Protein AF-A0A7K4IHU3-F1 (afdb_monomer_lite)

Secondary structure (DSSP, 8-state):
-HHHHHHHHHHHHHHHHHHHHHHHHHHHHHHHHHHS---HHHHHHHHHHHHHHHHHHHHHHH----

pLDDT: mean 90.53, std 11.47, range [54.66, 98.12]

Structure (mmCIF, N/CA/C/O backbone):
data_AF-A0A7K4IHU3-F1
#
_entry.id   AF-A0A7K4IHU3-F1
#
loop_
_atom_site.group_PDB
_atom_site.id
_atom_site.type_symbol
_atom_site.label_atom_id
_atom_site.label_alt_id
_atom_site.label_comp_id
_atom_site.label_asym_id
_atom_site.label_entity_id
_atom_site.label_seq_id
_atom_site.pdbx_PDB_ins_code
_atom_site.Cartn_x
_atom_site.Cartn_y
_atom_site.Cartn_z
_atom_site.occupancy
_atom_site.B_iso_or_equiv
_atom_site.auth_seq_id
_atom_site.auth_comp_id
_atom_site.auth_asym_id
_atom_site.auth_atom_id
_atom_site.pdbx_PDB_model_num
ATOM 1 N N . MET A 1 1 ? -22.708 10.312 26.841 1.00 54.66 1 MET A N 1
ATOM 2 C CA . MET A 1 1 ? -21.459 9.553 26.585 1.00 54.66 1 MET A CA 1
ATOM 3 C C . MET A 1 1 ? -21.589 8.380 25.609 1.00 54.66 1 MET A C 1
ATOM 5 O O . MET A 1 1 ? -20.647 8.166 24.869 1.00 54.66 1 MET A O 1
ATOM 9 N N . LYS A 1 2 ? -22.711 7.641 25.528 1.00 55.62 2 LYS A N 1
ATOM 10 C CA . LYS A 1 2 ? -22.853 6.496 24.591 1.00 55.62 2 LYS A CA 1
ATOM 11 C C . LYS A 1 2 ? -22.831 6.861 23.089 1.00 55.62 2 LYS A C 1
ATOM 13 O O . LYS A 1 2 ? -22.474 6.022 22.279 1.00 55.62 2 LYS A O 1
ATOM 18 N N . SER A 1 3 ? -23.206 8.096 22.740 1.00 59.84 3 SER A N 1
ATOM 19 C CA . SER A 1 3 ? -23.276 8.583 21.349 1.00 59.84 3 SER A CA 1
ATOM 20 C C . SER A 1 3 ? -21.897 8.793 20.701 1.00 59.84 3 SER A C 1
ATOM 22 O O . SER A 1 3 ? -21.711 8.448 19.540 1.00 59.84 3 SER A O 1
ATOM 24 N N . LEU A 1 4 ? -20.915 9.295 21.461 1.00 62.47 4 LEU A N 1
ATOM 25 C CA . LEU A 1 4 ? -19.588 9.655 20.935 1.00 62.47 4 LEU A CA 1
ATOM 26 C C . LEU A 1 4 ? -18.768 8.418 20.532 1.00 62.47 4 LEU A C 1
ATOM 28 O O . LEU A 1 4 ? -18.253 8.374 19.420 1.00 6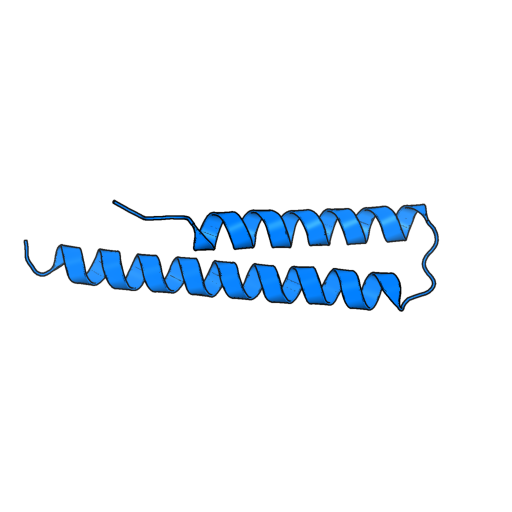2.47 4 LEU A O 1
ATOM 32 N N . LYS A 1 5 ? -18.813 7.352 21.346 1.00 66.00 5 LYS A N 1
ATOM 33 C CA . LYS A 1 5 ? -18.145 6.073 21.042 1.00 66.00 5 LYS A CA 1
ATOM 34 C C . LYS A 1 5 ? -18.558 5.459 19.701 1.00 66.00 5 LYS A C 1
ATOM 36 O O . LYS A 1 5 ? -17.734 4.880 19.006 1.00 66.00 5 LYS A O 1
ATOM 41 N N . GLY A 1 6 ? -19.830 5.594 19.317 1.00 71.06 6 GLY A N 1
ATOM 42 C CA . GLY A 1 6 ? -20.310 5.070 18.034 1.00 71.06 6 GLY A CA 1
ATOM 43 C C . GLY A 1 6 ? -19.816 5.870 16.822 1.00 71.06 6 GLY A C 1
ATOM 44 O O . GLY A 1 6 ? -19.755 5.334 15.717 1.00 71.06 6 GLY A O 1
ATOM 45 N N . ILE A 1 7 ? -19.469 7.146 17.011 1.00 77.12 7 ILE A N 1
ATOM 46 C CA . ILE A 1 7 ? -18.907 8.009 15.963 1.00 77.12 7 ILE A CA 1
ATOM 47 C C . ILE A 1 7 ? -17.409 7.722 15.807 1.00 77.12 7 ILE A C 1
ATOM 49 O O . ILE A 1 7 ? -16.934 7.581 14.680 1.00 77.12 7 ILE A O 1
ATOM 53 N N . GLU A 1 8 ? -16.693 7.563 16.919 1.00 81.12 8 GLU A N 1
ATOM 54 C CA . GLU A 1 8 ? -15.278 7.163 16.954 1.00 81.12 8 GLU A CA 1
ATOM 55 C C . GLU A 1 8 ? -15.070 5.809 16.259 1.00 81.12 8 GLU A C 1
ATOM 57 O O . GLU A 1 8 ? -14.251 5.697 15.350 1.00 81.12 8 GLU A O 1
ATOM 62 N N . GLU A 1 9 ? -15.895 4.806 16.577 1.00 84.69 9 GLU A N 1
ATOM 63 C CA . GLU A 1 9 ? -15.820 3.474 15.963 1.00 84.69 9 GLU A CA 1
ATOM 64 C C . GLU A 1 9 ? -16.033 3.517 14.440 1.00 84.69 9 GLU A C 1
ATOM 66 O O . GLU A 1 9 ? -15.254 2.948 13.671 1.00 84.69 9 GLU A O 1
ATOM 71 N N . ARG A 1 10 ? -17.053 4.250 13.971 1.00 86.88 10 ARG A N 1
ATOM 72 C CA . ARG A 1 10 ? -17.318 4.423 12.530 1.00 86.88 10 ARG A CA 1
ATOM 73 C C . ARG A 1 10 ? -16.181 5.148 11.817 1.00 86.88 10 ARG A C 1
ATOM 75 O O . ARG A 1 10 ? -15.864 4.816 10.671 1.00 86.88 10 ARG A O 1
ATOM 82 N N . THR A 1 11 ? -15.573 6.124 12.482 1.00 88.81 11 THR A N 1
ATOM 83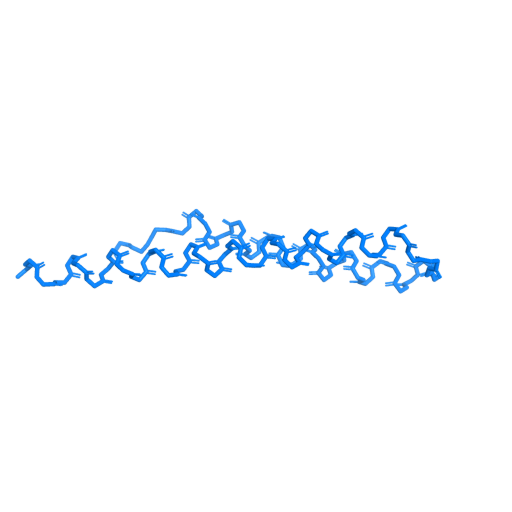 C CA . THR A 1 11 ? -14.441 6.883 11.941 1.00 88.81 11 THR A CA 1
ATOM 84 C C . THR A 1 11 ? -13.203 5.995 11.841 1.00 88.81 11 THR A C 1
ATOM 86 O O . THR A 1 11 ? -12.589 5.941 10.778 1.00 88.81 11 THR A O 1
ATOM 89 N N . ASN A 1 12 ? -12.907 5.203 12.875 1.00 90.94 12 ASN A N 1
ATOM 90 C CA . ASN A 1 12 ? -11.815 4.227 12.872 1.00 90.94 12 ASN A CA 1
ATOM 91 C C . ASN A 1 12 ? -11.964 3.197 11.745 1.00 90.94 12 ASN A C 1
ATOM 93 O O . ASN A 1 12 ? -11.014 2.947 11.001 1.00 90.94 12 ASN A O 1
ATOM 97 N N . ILE A 1 13 ? -13.166 2.645 11.549 1.00 91.81 13 ILE A N 1
ATOM 98 C CA . ILE A 1 13 ? -13.435 1.723 10.43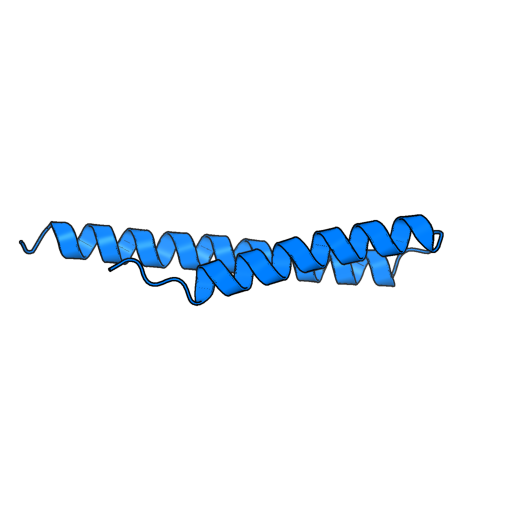4 1.00 91.81 13 ILE A CA 1
ATOM 99 C C . ILE A 1 13 ? -13.206 2.417 9.085 1.00 91.81 13 ILE A C 1
ATOM 101 O O . ILE A 1 13 ? -12.582 1.839 8.197 1.00 91.81 13 ILE A O 1
ATOM 105 N N . SER A 1 14 ? -13.673 3.658 8.933 1.00 93.31 14 SER A N 1
ATOM 106 C CA . SER A 1 14 ? -13.517 4.421 7.688 1.00 93.31 14 SER A CA 1
ATOM 107 C C . SER A 1 14 ? -12.045 4.687 7.361 1.00 93.31 14 SER A C 1
ATOM 109 O O . SER A 1 14 ? -11.630 4.489 6.221 1.00 93.31 14 SER A O 1
ATOM 111 N N . ILE A 1 15 ? -11.236 5.062 8.356 1.00 93.94 15 ILE A N 1
ATOM 112 C CA . ILE A 1 15 ? -9.792 5.282 8.189 1.00 93.94 15 ILE A CA 1
ATOM 113 C C . ILE A 1 15 ? -9.086 3.987 7.798 1.00 93.94 15 ILE A C 1
ATOM 115 O O . ILE A 1 15 ? -8.308 3.981 6.845 1.00 93.94 15 ILE A O 1
ATOM 119 N N . ARG A 1 16 ? -9.407 2.870 8.461 1.00 94.50 16 ARG A N 1
ATOM 120 C CA . ARG A 1 16 ? -8.849 1.558 8.107 1.00 94.50 16 ARG A CA 1
ATOM 121 C C . ARG A 1 16 ? -9.206 1.157 6.679 1.00 94.50 16 ARG A C 1
ATOM 123 O O . ARG A 1 16 ? -8.362 0.627 5.962 1.00 94.50 16 ARG A O 1
ATOM 130 N N . LEU A 1 17 ? -10.431 1.445 6.241 1.00 95.94 17 LEU A N 1
ATOM 131 C CA . LEU A 1 17 ? -10.891 1.142 4.887 1.00 95.94 17 LEU A CA 1
ATOM 132 C C . LEU A 1 17 ? -10.152 1.989 3.839 1.00 95.94 17 LEU A C 1
ATOM 134 O O . LEU A 1 17 ? -9.708 1.450 2.827 1.00 95.94 17 LEU A O 1
ATOM 138 N N . ILE A 1 18 ? -9.932 3.279 4.113 1.00 95.94 18 ILE A N 1
ATOM 139 C CA . ILE A 1 18 ? -9.087 4.153 3.282 1.00 95.94 18 ILE A CA 1
ATOM 140 C C . ILE A 1 18 ? -7.646 3.626 3.234 1.00 95.94 18 ILE A C 1
ATOM 142 O O . ILE A 1 18 ? -7.054 3.545 2.157 1.00 95.94 18 ILE A O 1
ATOM 146 N N . GLY A 1 19 ? -7.094 3.207 4.375 1.00 96.81 19 GLY A N 1
ATOM 147 C CA . GLY A 1 19 ? -5.761 2.611 4.446 1.00 96.81 19 GLY A CA 1
ATOM 148 C C . GLY A 1 19 ? -5.627 1.363 3.576 1.00 96.81 19 GLY A C 1
ATOM 149 O O . GLY A 1 19 ? -4.655 1.208 2.838 1.00 96.81 19 GLY A O 1
ATOM 150 N N . LEU A 1 20 ? -6.650 0.509 3.585 1.00 97.56 20 LEU A N 1
ATOM 151 C CA . LEU A 1 20 ? -6.715 -0.690 2.756 1.00 97.56 20 LEU A CA 1
ATOM 152 C C . LEU A 1 20 ? -6.747 -0.342 1.257 1.00 97.56 20 LEU A C 1
ATOM 154 O O . LEU A 1 20 ? -6.031 -0.959 0.469 1.00 97.56 20 LEU A O 1
ATOM 158 N N . VAL A 1 21 ? -7.495 0.694 0.861 1.00 97.94 21 VAL A N 1
ATOM 159 C CA . VAL A 1 21 ? -7.484 1.205 -0.523 1.00 97.94 21 VAL A CA 1
ATOM 160 C C . VAL A 1 21 ? -6.082 1.662 -0.929 1.00 97.94 21 VAL A C 1
ATOM 162 O O . VAL A 1 21 ? -5.624 1.321 -2.018 1.00 97.94 21 VAL A O 1
ATOM 165 N N . PHE A 1 22 ? -5.367 2.378 -0.059 1.00 97.81 22 PHE A N 1
ATOM 166 C CA . PHE A 1 22 ? -3.993 2.802 -0.339 1.00 97.81 22 PHE A CA 1
ATOM 167 C C . PHE A 1 22 ? -3.035 1.619 -0.498 1.00 97.81 22 PHE A C 1
ATOM 169 O O . PHE A 1 22 ? -2.214 1.632 -1.415 1.00 97.81 22 PHE A O 1
ATOM 176 N N . LEU A 1 23 ? -3.177 0.562 0.307 1.00 97.88 23 LEU A N 1
ATOM 177 C CA . LEU A 1 23 ? -2.396 -0.662 0.114 1.00 97.88 23 LEU A CA 1
ATOM 178 C C . LEU A 1 23 ? -2.653 -1.306 -1.249 1.00 97.88 23 LEU A C 1
ATOM 180 O O . LEU A 1 23 ? -1.700 -1.679 -1.934 1.00 97.88 23 LEU A O 1
ATOM 184 N N . ILE A 1 24 ? -3.923 -1.418 -1.652 1.00 98.12 24 ILE A N 1
ATOM 185 C CA . ILE A 1 24 ? -4.300 -1.992 -2.949 1.00 98.12 24 ILE A CA 1
ATOM 186 C C . ILE A 1 24 ? -3.703 -1.160 -4.086 1.00 98.12 24 ILE A C 1
ATOM 188 O O . ILE A 1 24 ? -3.099 -1.722 -4.997 1.00 98.12 24 ILE A O 1
ATOM 192 N N . LEU A 1 25 ? -3.827 0.168 -4.023 1.00 98.00 25 LEU A N 1
ATOM 193 C CA . LEU A 1 25 ? -3.277 1.066 -5.038 1.00 98.00 25 LEU A CA 1
ATOM 194 C C . LEU A 1 25 ? -1.750 0.970 -5.121 1.00 98.00 25 LEU A C 1
ATOM 196 O O . LEU A 1 25 ? -1.212 0.883 -6.221 1.00 98.00 25 LEU A O 1
ATOM 200 N N . GLY A 1 26 ? -1.052 0.926 -3.984 1.00 97.75 26 GLY A N 1
ATOM 201 C CA . GLY A 1 26 ? 0.394 0.718 -3.957 1.00 97.75 26 GLY A CA 1
ATOM 202 C C . GLY A 1 26 ? 0.789 -0.612 -4.606 1.00 97.75 26 GLY A C 1
ATOM 203 O O . GLY A 1 26 ? 1.536 -0.633 -5.580 1.00 97.75 26 GLY A O 1
ATOM 204 N N . ALA A 1 27 ? 0.214 -1.726 -4.148 1.00 97.69 27 ALA A N 1
ATOM 205 C CA . ALA A 1 27 ? 0.481 -3.045 -4.724 1.00 97.69 27 ALA A CA 1
ATOM 206 C C . ALA A 1 27 ? 0.206 -3.093 -6.239 1.00 97.69 27 ALA A C 1
ATOM 208 O O . ALA A 1 27 ? 0.989 -3.666 -7.000 1.00 97.69 27 ALA A O 1
ATOM 209 N N . PHE A 1 28 ? -0.869 -2.440 -6.686 1.00 97.94 28 PHE A N 1
ATOM 210 C CA . PHE A 1 28 ? -1.216 -2.320 -8.097 1.00 97.94 28 PHE A CA 1
ATOM 211 C C . PHE A 1 28 ? -0.155 -1.544 -8.892 1.00 97.94 28 PHE A C 1
ATOM 213 O O . PHE A 1 28 ? 0.274 -1.999 -9.953 1.00 97.94 28 PHE A O 1
ATOM 220 N N . VAL A 1 29 ? 0.328 -0.411 -8.368 1.00 97.38 29 VAL A N 1
ATOM 221 C CA . VAL A 1 29 ? 1.402 0.371 -9.000 1.00 97.38 29 VAL A CA 1
ATOM 222 C C . VAL A 1 29 ? 2.699 -0.434 -9.074 1.00 97.38 29 VAL A C 1
ATOM 224 O O . VAL A 1 29 ? 3.303 -0.468 -10.144 1.00 97.38 29 VAL A O 1
ATOM 227 N N . ILE A 1 30 ? 3.113 -1.129 -8.005 1.00 97.12 30 ILE A N 1
ATOM 228 C CA . ILE A 1 30 ? 4.281 -2.033 -8.036 1.00 97.12 30 ILE A CA 1
ATOM 229 C C . ILE A 1 30 ? 4.127 -3.082 -9.133 1.00 97.12 30 ILE A C 1
ATOM 231 O O . ILE A 1 30 ? 5.037 -3.252 -9.943 1.00 97.12 30 ILE A O 1
ATOM 235 N N . TYR A 1 31 ? 2.978 -3.759 -9.187 1.00 97.75 31 TYR A N 1
ATOM 236 C CA . TYR A 1 31 ? 2.731 -4.814 -10.164 1.00 97.75 31 TYR A CA 1
ATOM 237 C C . TYR A 1 31 ? 2.829 -4.287 -11.599 1.00 97.75 31 TYR A C 1
ATOM 239 O O . TYR A 1 31 ? 3.511 -4.875 -12.438 1.00 97.75 31 TYR A O 1
ATOM 247 N N . HIS A 1 32 ? 2.201 -3.149 -11.894 1.00 97.12 32 HIS A N 1
ATOM 248 C CA . HIS A 1 32 ? 2.279 -2.552 -13.225 1.00 97.12 32 HIS A CA 1
ATOM 249 C C . HIS A 1 32 ? 3.674 -2.023 -13.558 1.00 97.12 32 HIS A C 1
ATOM 251 O O . HIS A 1 32 ? 4.126 -2.183 -14.690 1.00 97.12 32 HIS A O 1
ATOM 257 N N . THR A 1 33 ? 4.383 -1.454 -12.584 1.00 96.69 33 THR A N 1
ATOM 258 C CA . THR A 1 33 ? 5.758 -0.966 -12.765 1.00 96.69 33 THR A CA 1
ATOM 259 C C . THR A 1 33 ? 6.713 -2.112 -13.083 1.00 96.69 33 THR A C 1
ATOM 261 O O . THR A 1 33 ? 7.554 -1.969 -13.963 1.00 96.69 33 THR A O 1
ATOM 264 N N . ALA A 1 34 ? 6.558 -3.263 -12.421 1.00 95.12 34 ALA A N 1
ATOM 265 C CA . ALA A 1 34 ? 7.380 -4.448 -12.656 1.00 95.12 34 ALA A CA 1
ATOM 266 C C . ALA A 1 34 ? 7.134 -5.089 -14.032 1.00 95.12 34 ALA A C 1
ATOM 268 O O . ALA A 1 34 ? 8.055 -5.637 -14.630 1.00 95.12 34 ALA A O 1
ATOM 269 N N . ASN A 1 35 ? 5.902 -5.005 -14.540 1.00 96.38 35 ASN A N 1
ATOM 270 C CA . ASN A 1 35 ? 5.511 -5.605 -15.818 1.00 96.38 35 ASN A CA 1
ATOM 271 C C . ASN A 1 35 ? 5.638 -4.656 -17.020 1.00 96.38 35 ASN A C 1
ATOM 273 O O . ASN A 1 35 ? 5.432 -5.079 -18.157 1.00 96.38 35 ASN A O 1
ATOM 277 N N . THR A 1 36 ? 5.963 -3.382 -16.795 1.00 94.25 36 THR A N 1
ATOM 278 C CA . THR A 1 36 ? 6.110 -2.391 -17.866 1.00 94.25 36 THR A CA 1
ATOM 279 C C . THR A 1 36 ? 7.593 -2.116 -18.116 1.00 94.25 36 THR A C 1
ATOM 281 O O . THR A 1 36 ? 8.307 -1.769 -17.173 1.00 94.25 36 THR A O 1
ATOM 284 N N . PRO A 1 37 ? 8.086 -2.211 -19.365 1.00 91.56 37 PRO A N 1
ATOM 285 C CA . PRO A 1 37 ? 9.471 -1.889 -19.692 1.00 91.56 37 PRO A CA 1
ATOM 286 C C . PRO A 1 37 ? 9.685 -0.370 -19.632 1.00 91.56 37 PRO A C 1
ATOM 288 O O . PRO A 1 37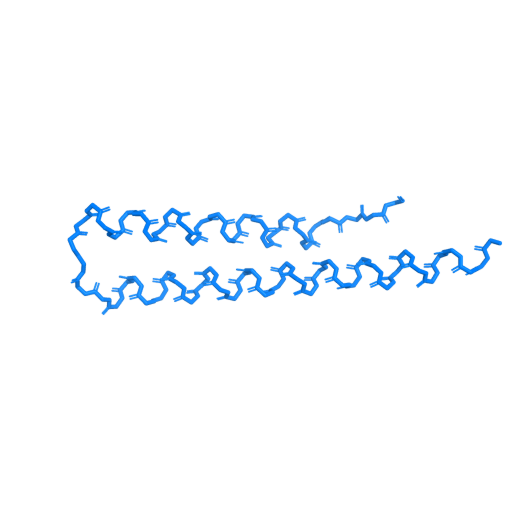 ? 9.530 0.350 -20.618 1.00 91.56 37 PRO A O 1
ATOM 291 N N . LEU A 1 38 ? 10.013 0.121 -18.441 1.00 91.81 38 LEU A N 1
ATOM 292 C CA . LEU A 1 38 ? 10.318 1.520 -18.163 1.00 91.81 38 LEU A CA 1
ATOM 293 C C . LEU A 1 38 ? 11.830 1.730 -18.092 1.00 91.81 38 LEU A C 1
ATOM 295 O O . LEU A 1 38 ? 12.574 0.855 -17.647 1.00 91.81 38 LEU A O 1
ATOM 299 N N . ILE A 1 39 ? 12.291 2.928 -18.460 1.00 95.25 39 ILE A N 1
ATOM 300 C CA . ILE A 1 39 ? 13.674 3.320 -18.172 1.00 95.25 39 ILE A CA 1
ATOM 301 C C . ILE A 1 39 ? 13.899 3.386 -16.647 1.00 95.25 39 ILE A C 1
ATOM 303 O O . ILE A 1 39 ? 12.976 3.762 -15.911 1.00 95.25 39 ILE A O 1
ATOM 307 N N . PRO A 1 40 ? 15.107 3.065 -16.145 1.00 90.56 40 PRO A N 1
ATOM 308 C CA . PRO A 1 40 ? 15.362 2.914 -14.708 1.00 90.56 40 PRO A CA 1
ATOM 309 C C . PRO A 1 40 ? 14.972 4.128 -13.855 1.00 90.56 40 PRO A C 1
ATOM 311 O O . PRO A 1 40 ? 14.451 3.977 -12.748 1.00 90.56 40 PRO A O 1
ATOM 314 N N . GLN A 1 41 ? 15.176 5.339 -14.382 1.00 91.44 41 GLN A N 1
ATOM 315 C CA . GLN A 1 41 ? 14.845 6.588 -13.695 1.00 91.44 41 GLN A CA 1
ATOM 316 C C . GLN A 1 41 ? 13.336 6.711 -13.453 1.00 91.44 41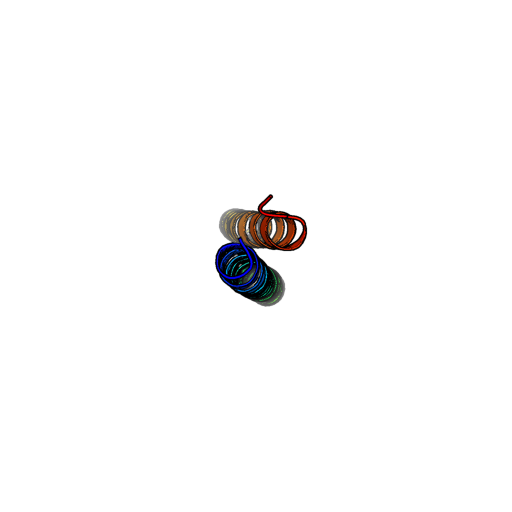 GLN A C 1
ATOM 318 O O . GLN A 1 41 ? 12.908 7.092 -12.367 1.00 91.44 41 GLN A O 1
ATOM 323 N N . VAL A 1 42 ? 12.525 6.342 -14.445 1.00 93.06 42 VAL A N 1
ATOM 324 C CA . VAL A 1 42 ? 11.061 6.410 -14.362 1.00 93.06 42 VAL A CA 1
ATOM 325 C C . VAL A 1 42 ? 10.525 5.292 -13.470 1.00 93.06 42 VAL A C 1
ATOM 327 O O . VAL A 1 42 ? 9.675 5.541 -12.619 1.00 93.06 42 VAL A O 1
ATOM 330 N N . SER A 1 43 ? 11.072 4.080 -13.600 1.00 95.25 43 SER A N 1
ATOM 331 C CA . SER A 1 43 ? 10.715 2.941 -12.746 1.00 95.25 43 SER A CA 1
ATOM 332 C C . SER A 1 43 ? 10.921 3.254 -11.256 1.00 95.25 43 SER A C 1
ATOM 334 O O . SER A 1 43 ? 10.028 3.023 -10.442 1.00 95.25 43 SER A O 1
ATOM 336 N N . SER A 1 44 ? 12.049 3.885 -10.909 1.00 94.81 44 SER A N 1
ATOM 337 C CA . SER A 1 44 ? 12.362 4.297 -9.533 1.00 94.81 44 SER A CA 1
ATOM 338 C C . SER A 1 44 ? 11.320 5.257 -8.944 1.00 94.81 44 SER A C 1
ATOM 340 O O . SER A 1 44 ? 10.954 5.126 -7.777 1.00 94.81 44 SER A O 1
ATOM 342 N N . ILE A 1 45 ? 10.803 6.195 -9.746 1.00 97.31 45 ILE A N 1
ATOM 343 C CA . ILE A 1 45 ? 9.765 7.142 -9.310 1.00 97.31 45 ILE A CA 1
ATOM 344 C C . ILE A 1 45 ? 8.456 6.404 -9.009 1.00 97.31 45 ILE A C 1
ATOM 346 O O . ILE A 1 45 ? 7.844 6.649 -7.973 1.00 97.31 45 ILE A O 1
ATOM 350 N N . TYR A 1 46 ? 8.032 5.472 -9.866 1.00 96.94 46 TYR A N 1
ATOM 351 C CA . TYR A 1 46 ? 6.802 4.714 -9.623 1.00 96.94 46 TYR A CA 1
ATOM 352 C C . TYR A 1 46 ? 6.908 3.779 -8.415 1.00 96.94 46 TYR A C 1
ATOM 354 O O . TYR A 1 46 ? 5.953 3.672 -7.643 1.00 96.94 46 TYR A O 1
ATOM 362 N N . TYR A 1 47 ? 8.073 3.170 -8.184 1.00 97.25 47 TYR A N 1
ATOM 363 C CA . TYR A 1 47 ? 8.315 2.418 -6.953 1.00 97.25 47 TYR A CA 1
ATOM 364 C C . TYR A 1 47 ? 8.279 3.308 -5.709 1.00 97.25 47 TYR A C 1
ATOM 366 O O . TYR A 1 47 ? 7.701 2.906 -4.701 1.00 97.25 47 TYR A O 1
ATOM 374 N N . LEU A 1 48 ? 8.816 4.531 -5.778 1.00 97.69 48 LEU A N 1
ATOM 375 C CA . LEU A 1 48 ? 8.704 5.501 -4.688 1.00 97.69 48 LEU A CA 1
ATOM 376 C C . LEU A 1 48 ? 7.240 5.879 -4.419 1.00 97.69 48 LEU A C 1
ATOM 378 O O . LEU A 1 48 ? 6.809 5.859 -3.270 1.00 97.69 48 LEU A O 1
ATOM 382 N N . ILE A 1 49 ? 6.459 6.172 -5.462 1.00 97.19 49 ILE A N 1
ATOM 383 C CA . ILE A 1 49 ? 5.022 6.471 -5.336 1.00 97.19 49 ILE A CA 1
ATOM 384 C C . ILE A 1 49 ? 4.29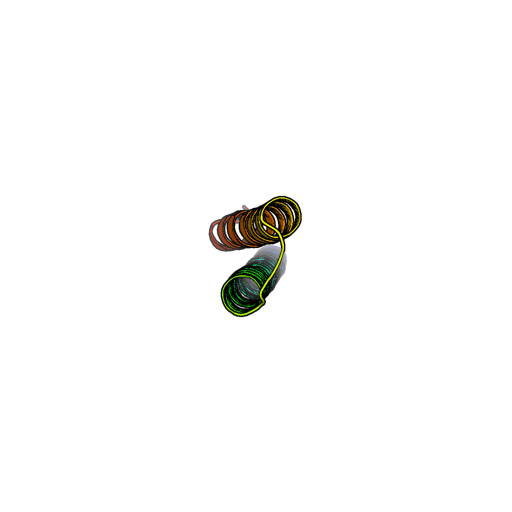0 5.299 -4.677 1.00 97.19 49 ILE A C 1
ATOM 386 O O . ILE A 1 49 ? 3.508 5.492 -3.747 1.00 97.19 49 ILE A O 1
ATOM 390 N N . SER A 1 50 ? 4.570 4.073 -5.116 1.00 97.75 50 SER A N 1
ATOM 391 C CA . SER A 1 50 ? 3.982 2.891 -4.500 1.00 97.75 50 SER A CA 1
ATOM 392 C C . SER A 1 50 ? 4.382 2.727 -3.037 1.00 97.75 50 SER A C 1
ATOM 394 O O . SER A 1 50 ? 3.550 2.320 -2.228 1.00 97.75 50 SER A O 1
ATOM 396 N N . LEU A 1 51 ? 5.642 2.994 -2.692 1.00 98.00 51 LEU A N 1
ATOM 397 C CA . LEU A 1 51 ? 6.114 2.915 -1.316 1.00 98.00 51 LEU A CA 1
ATOM 398 C C . LEU A 1 51 ? 5.349 3.902 -0.431 1.00 98.00 51 LEU A C 1
ATOM 400 O O . LEU A 1 51 ? 4.911 3.523 0.651 1.00 98.00 51 LEU A O 1
ATOM 404 N N . LEU A 1 52 ? 5.134 5.133 -0.908 1.00 98.12 52 LEU A N 1
ATOM 405 C CA . LEU A 1 52 ? 4.346 6.139 -0.194 1.00 98.12 52 LEU A CA 1
ATOM 406 C C . LEU A 1 52 ? 2.915 5.653 0.053 1.00 98.12 52 LEU A C 1
ATOM 408 O O . LEU A 1 52 ? 2.450 5.708 1.188 1.00 98.12 52 LEU A O 1
ATOM 412 N N . PHE A 1 53 ? 2.249 5.096 -0.964 1.00 97.94 53 PHE A N 1
ATOM 413 C CA . PHE A 1 53 ? 0.915 4.515 -0.790 1.00 97.94 53 PHE A CA 1
ATOM 414 C C . PHE A 1 53 ? 0.893 3.387 0.240 1.00 97.94 53 PHE A C 1
ATOM 416 O O . PHE A 1 53 ? 0.021 3.368 1.107 1.00 97.94 53 PHE A O 1
ATOM 423 N N . ILE A 1 54 ? 1.860 2.467 0.184 1.00 97.81 54 ILE A N 1
ATOM 424 C CA . ILE A 1 54 ? 1.919 1.341 1.118 1.00 97.81 54 ILE A CA 1
ATOM 425 C C . ILE A 1 54 ? 2.148 1.834 2.544 1.00 97.81 54 ILE A C 1
ATOM 427 O O . ILE A 1 54 ? 1.428 1.428 3.452 1.00 97.81 54 ILE A O 1
ATOM 431 N N . VAL A 1 55 ? 3.112 2.732 2.752 1.00 97.75 55 VAL A N 1
ATOM 432 C CA . VAL A 1 55 ? 3.421 3.271 4.081 1.00 97.75 55 VAL A CA 1
ATOM 433 C C . VAL A 1 55 ? 2.218 4.015 4.652 1.00 97.75 55 VAL A C 1
ATOM 435 O O . VAL A 1 55 ? 1.840 3.739 5.790 1.00 97.75 55 VAL A O 1
ATOM 438 N N . SER A 1 56 ? 1.576 4.889 3.869 1.00 96.56 56 SER A N 1
ATOM 439 C CA . SER A 1 56 ? 0.356 5.599 4.277 1.00 96.56 56 SER A CA 1
ATOM 440 C C . SER A 1 56 ? -0.803 4.644 4.577 1.00 96.56 56 SER A C 1
ATOM 442 O O . SER A 1 56 ? -1.519 4.825 5.560 1.00 96.56 56 SER A O 1
ATOM 444 N N . GLY A 1 57 ? -0.978 3.600 3.763 1.00 96.81 57 GLY A N 1
ATOM 445 C CA . GLY A 1 57 ? -2.002 2.582 3.980 1.00 96.81 57 GLY A CA 1
ATOM 446 C C . GLY A 1 57 ? -1.779 1.789 5.267 1.00 96.81 57 GLY A C 1
ATOM 447 O O . GLY A 1 57 ? -2.705 1.619 6.058 1.00 96.81 57 GLY A O 1
ATOM 448 N N . LEU A 1 58 ? -0.535 1.372 5.525 1.00 96.62 58 LEU A N 1
ATOM 449 C CA . LEU A 1 58 ? -0.154 0.701 6.769 1.00 96.62 58 LEU A CA 1
ATOM 450 C C . LEU A 1 58 ? -0.368 1.602 7.986 1.00 96.62 58 LEU A C 1
ATOM 452 O O . LEU A 1 58 ? -0.924 1.138 8.977 1.00 96.62 58 LEU A O 1
ATOM 456 N N . THR A 1 59 ? 0.018 2.882 7.909 1.00 95.62 59 THR A N 1
ATOM 457 C CA . THR A 1 59 ? -0.193 3.832 9.018 1.00 95.62 59 THR A CA 1
ATOM 458 C C . THR A 1 59 ? -1.674 4.017 9.327 1.00 95.62 59 THR A C 1
ATOM 460 O O . THR A 1 59 ? -2.055 4.006 10.492 1.00 95.62 59 THR A O 1
ATOM 463 N N . ALA A 1 60 ? -2.529 4.115 8.309 1.00 94.56 60 ALA A N 1
ATOM 464 C CA . ALA A 1 60 ? -3.975 4.210 8.498 1.00 94.56 60 ALA A CA 1
ATOM 465 C C . ALA A 1 60 ? -4.601 2.926 9.078 1.00 94.56 60 ALA A C 1
ATOM 467 O O . ALA A 1 60 ? -5.592 2.999 9.799 1.00 94.56 60 ALA A O 1
ATOM 468 N N . LEU A 1 61 ? -4.035 1.746 8.808 1.00 93.19 61 LEU A N 1
ATOM 469 C CA . LEU A 1 61 ? -4.528 0.489 9.384 1.00 93.19 61 LEU A CA 1
ATOM 470 C C . LEU A 1 61 ? -4.190 0.330 10.868 1.00 93.19 61 LEU A C 1
ATOM 472 O O . LEU A 1 61 ? -5.019 -0.177 11.624 1.00 93.19 61 LEU A O 1
ATOM 476 N N . ILE A 1 62 ? -2.987 0.747 11.270 1.00 92.81 62 ILE A N 1
ATOM 477 C CA . ILE A 1 62 ? -2.547 0.706 12.674 1.00 92.81 62 ILE A CA 1
ATOM 478 C C . ILE A 1 62 ? -3.029 1.917 13.479 1.00 92.81 62 ILE A C 1
ATOM 480 O O . ILE A 1 62 ? -2.930 1.907 14.700 1.00 92.81 62 ILE A O 1
ATOM 484 N N . SER A 1 63 ? -3.528 2.953 12.803 1.00 88.19 63 SER A N 1
ATOM 485 C CA . SER A 1 63 ? -4.124 4.126 13.431 1.00 88.19 63 SER A CA 1
ATOM 486 C C . SER A 1 63 ? -5.311 3.708 14.294 1.00 88.19 63 SER A C 1
ATOM 488 O O . SER A 1 63 ? -6.268 3.090 13.818 1.00 88.19 63 SER A O 1
ATOM 490 N N . GLU A 1 64 ? -5.269 4.115 15.553 1.00 77.12 64 GLU A N 1
ATOM 491 C CA . GLU A 1 64 ? -6.385 4.061 16.484 1.00 77.12 64 GLU A CA 1
ATOM 492 C C . GLU A 1 64 ? -6.659 5.505 16.908 1.00 77.12 64 GLU A C 1
ATOM 494 O O . GLU A 1 64 ? -5.778 6.177 17.443 1.00 77.12 64 GLU A O 1
ATOM 499 N N . LEU A 1 65 ? -7.832 6.029 16.539 1.00 71.00 65 LEU A N 1
ATOM 500 C CA . LEU A 1 65 ? -8.319 7.282 17.105 1.00 71.00 65 LEU A CA 1
ATOM 501 C C . LEU A 1 65 ? -8.882 6.963 18.488 1.00 71.00 65 LEU A C 1
ATOM 503 O O . LEU A 1 65 ? -9.920 6.295 18.570 1.00 71.00 65 LEU A O 1
ATOM 507 N N . ASP A 1 66 ? -8.165 7.424 19.512 1.00 60.84 66 ASP A N 1
ATOM 508 C CA . ASP A 1 66 ? -8.617 7.535 20.904 1.00 60.84 66 ASP A CA 1
ATOM 509 C C . ASP A 1 66 ? -9.421 8.824 21.139 1.00 60.84 66 ASP A C 1
ATOM 511 O O . ASP A 1 66 ? -9.074 9.872 20.535 1.00 60.84 66 ASP A O 1
#

Radius of gyration: 16.19 Å; chains: 1; bounding box: 39×15×46 Å

Foldseek 3Di:
DVVVVVVQVVVLVVLLVQLVVLLVVLVVLLVVLVVDPDDPVVSVVSNVVSVVSNVSSVCSNPDRDD

Sequence (66 aa):
MKSLKGIEERTNISIRLIGLVFLILGAFVIYHTANTPLIPQVSSIYYLISLLFIVSGLTALISELD